Protein AF-A0A1A2ZD15-F1 (afdb_monomer_lite)

Structure (mmCIF, N/CA/C/O backbone):
data_AF-A0A1A2ZD15-F1
#
_entry.id   AF-A0A1A2ZD15-F1
#
loop_
_atom_site.group_PDB
_atom_site.id
_atom_site.type_symbol
_atom_site.label_atom_id
_atom_site.label_alt_id
_atom_site.label_comp_id
_atom_site.label_asym_id
_atom_site.label_entity_id
_atom_site.label_seq_id
_atom_site.pdbx_PDB_ins_code
_atom_site.Cartn_x
_atom_site.Cartn_y
_atom_site.Cartn_z
_atom_site.occupancy
_atom_site.B_iso_or_equiv
_atom_site.auth_seq_id
_atom_site.auth_comp_id
_atom_site.auth_asym_id
_atom_site.auth_atom_id
_atom_site.pdbx_PDB_model_num
ATOM 1 N N . MET A 1 1 ? 33.663 10.635 5.063 1.00 60.25 1 MET A N 1
ATOM 2 C CA . MET A 1 1 ? 32.300 10.863 4.527 1.00 60.25 1 MET A CA 1
ATOM 3 C C . MET A 1 1 ? 32.325 11.117 3.021 1.00 60.25 1 MET A C 1
ATOM 5 O O . MET A 1 1 ? 31.425 10.635 2.357 1.00 60.25 1 MET A O 1
ATOM 9 N N . ILE A 1 2 ? 33.358 11.784 2.486 1.00 63.31 2 ILE A N 1
ATOM 10 C CA . ILE A 1 2 ? 33.539 12.020 1.040 1.00 63.31 2 ILE A CA 1
ATOM 11 C C . ILE A 1 2 ? 33.901 10.720 0.285 1.00 63.31 2 ILE A C 1
ATOM 13 O O . ILE A 1 2 ? 33.241 10.390 -0.690 1.00 63.31 2 ILE A O 1
ATOM 17 N N . GLU A 1 3 ? 34.792 9.888 0.840 1.00 71.31 3 GLU A N 1
ATOM 18 C CA . GLU A 1 3 ? 35.228 8.608 0.233 1.00 71.31 3 GLU A CA 1
ATOM 19 C C . GLU A 1 3 ? 34.100 7.625 -0.135 1.00 71.31 3 GLU A C 1
ATOM 21 O O . GLU A 1 3 ? 34.210 6.860 -1.088 1.00 71.31 3 GLU A O 1
ATOM 26 N N . LEU A 1 4 ? 32.999 7.613 0.628 1.00 70.94 4 LEU A N 1
ATOM 27 C CA . LEU A 1 4 ? 31.886 6.693 0.368 1.00 70.94 4 LEU A CA 1
ATOM 28 C C . LEU A 1 4 ? 31.073 7.135 -0.857 1.00 70.94 4 LEU A C 1
ATOM 30 O O . LEU A 1 4 ? 30.517 6.306 -1.569 1.00 70.94 4 LEU A O 1
ATOM 34 N N . PHE A 1 5 ? 31.006 8.447 -1.089 1.00 74.69 5 PHE A N 1
ATOM 35 C CA . PHE A 1 5 ? 30.275 9.038 -2.201 1.00 74.69 5 PHE A CA 1
ATOM 36 C C . PHE A 1 5 ? 31.005 8.776 -3.522 1.00 74.69 5 PHE A C 1
ATOM 38 O O . PHE A 1 5 ? 30.372 8.403 -4.507 1.00 74.69 5 PHE A O 1
ATOM 45 N N . ASP A 1 6 ? 32.335 8.866 -3.519 1.00 78.69 6 ASP A N 1
ATOM 46 C CA . ASP A 1 6 ? 33.157 8.600 -4.703 1.00 78.69 6 ASP A CA 1
ATOM 47 C C . ASP A 1 6 ? 33.112 7.125 -5.115 1.00 78.69 6 ASP A C 1
ATOM 49 O O . ASP A 1 6 ? 32.942 6.820 -6.294 1.00 78.69 6 ASP A O 1
ATOM 53 N N . VAL A 1 7 ? 33.146 6.197 -4.150 1.00 74.12 7 VAL A N 1
ATOM 54 C CA . VAL A 1 7 ? 32.998 4.755 -4.418 1.00 74.12 7 VAL A CA 1
ATOM 55 C C . VAL A 1 7 ? 31.623 4.433 -5.010 1.00 74.12 7 VAL A C 1
ATOM 57 O O . VAL A 1 7 ? 31.536 3.694 -5.989 1.00 74.12 7 VAL A O 1
ATOM 60 N N . VAL A 1 8 ? 30.547 5.008 -4.462 1.00 75.56 8 VAL A N 1
ATOM 61 C CA . VAL A 1 8 ? 29.182 4.831 -4.992 1.00 75.56 8 VAL A CA 1
ATOM 62 C C . VAL A 1 8 ? 29.056 5.395 -6.408 1.00 75.56 8 VAL A C 1
ATOM 64 O O . VAL A 1 8 ? 28.426 4.771 -7.259 1.00 75.56 8 VAL A O 1
ATOM 67 N N . THR A 1 9 ? 29.676 6.543 -6.680 1.00 75.38 9 THR A N 1
ATOM 68 C CA . THR A 1 9 ? 29.624 7.186 -8.001 1.00 75.38 9 THR A CA 1
ATOM 69 C C . THR A 1 9 ? 30.440 6.407 -9.037 1.00 75.38 9 THR A C 1
ATOM 71 O O . THR A 1 9 ? 29.970 6.202 -10.151 1.00 75.38 9 THR A O 1
ATOM 74 N N . PHE A 1 10 ? 31.612 5.890 -8.658 1.00 76.06 10 PHE A N 1
ATOM 75 C CA . PHE A 1 10 ? 32.458 5.047 -9.508 1.00 76.06 10 PHE A CA 1
ATOM 76 C C . PHE A 1 10 ? 31.788 3.705 -9.856 1.00 76.06 10 PHE A C 1
ATOM 78 O O . PHE A 1 10 ? 31.764 3.306 -11.016 1.00 76.06 10 PHE A O 1
ATOM 85 N N . LEU A 1 11 ? 31.156 3.044 -8.877 1.00 69.38 11 LEU A N 1
ATOM 86 C CA . LEU A 1 11 ? 30.356 1.826 -9.095 1.00 69.38 11 LEU A CA 1
ATOM 87 C C . LEU A 1 11 ? 29.125 2.071 -9.984 1.00 69.38 11 LEU A C 1
ATOM 89 O O . LEU A 1 11 ? 28.674 1.161 -10.678 1.00 69.38 11 LEU A O 1
ATOM 93 N N . ALA A 1 12 ? 28.561 3.281 -9.949 1.00 64.12 12 ALA A N 1
ATOM 94 C CA . ALA A 1 12 ? 27.415 3.654 -10.771 1.00 64.12 12 ALA A CA 1
ATOM 95 C C . ALA A 1 12 ? 27.791 3.942 -12.234 1.00 64.12 12 ALA A C 1
ATOM 97 O O . ALA A 1 12 ? 26.942 3.788 -13.114 1.00 64.12 12 ALA A O 1
ATOM 98 N N . ASP A 1 13 ? 29.033 4.349 -12.505 1.00 65.56 13 ASP A N 1
ATOM 99 C CA . ASP A 1 13 ? 29.483 4.699 -13.856 1.00 65.56 13 ASP A CA 1
ATOM 100 C C . ASP A 1 13 ? 29.789 3.457 -14.716 1.00 65.56 13 ASP A C 1
ATOM 102 O O . ASP A 1 13 ? 29.538 3.466 -15.923 1.00 65.56 13 ASP A O 1
ATOM 106 N N . ASP A 1 14 ? 30.228 2.366 -14.072 1.00 59.12 14 ASP A N 1
ATOM 107 C CA . ASP A 1 14 ? 30.533 1.056 -14.680 1.00 59.12 14 ASP A CA 1
ATOM 108 C C . ASP A 1 14 ? 29.331 0.084 -14.678 1.00 59.12 14 ASP A C 1
ATOM 110 O O . ASP A 1 14 ? 29.419 -1.071 -15.102 1.00 59.12 14 ASP A O 1
ATOM 114 N N . ALA A 1 15 ? 28.166 0.531 -14.192 1.00 64.62 15 ALA A N 1
ATOM 115 C CA . ALA A 1 15 ? 26.947 -0.260 -14.277 1.00 64.62 15 ALA A CA 1
ATOM 116 C C . ALA A 1 15 ? 26.589 -0.448 -15.762 1.00 64.62 15 ALA A C 1
ATOM 118 O O . ALA A 1 15 ? 26.425 0.554 -16.469 1.00 64.62 15 ALA A O 1
ATOM 119 N N . PRO A 1 16 ? 26.422 -1.692 -16.261 1.00 62.09 16 PRO A N 1
ATOM 120 C CA . PRO A 1 16 ? 26.003 -1.924 -17.632 1.00 62.09 16 PRO A CA 1
ATOM 121 C C . PRO A 1 16 ? 24.702 -1.165 -17.861 1.00 62.09 16 PRO A C 1
ATOM 123 O O . PRO A 1 16 ? 23.651 -1.509 -17.311 1.00 62.09 16 PRO A O 1
ATOM 126 N N . ARG A 1 17 ? 24.775 -0.083 -18.640 1.00 65.81 17 ARG A N 1
ATOM 127 C CA . ARG A 1 17 ? 23.602 0.677 -19.057 1.00 65.81 17 ARG A CA 1
ATOM 128 C C . ARG A 1 17 ? 22.900 -0.202 -20.075 1.00 65.81 17 ARG A C 1
ATOM 130 O O . ARG A 1 17 ? 23.060 -0.029 -21.277 1.00 65.81 17 ARG A O 1
ATOM 137 N N . ASN A 1 18 ? 22.148 -1.184 -19.582 1.00 59.88 18 ASN A N 1
ATOM 138 C CA . ASN A 1 18 ? 21.388 -2.154 -20.368 1.00 59.88 18 ASN A CA 1
ATOM 139 C C . ASN A 1 18 ? 20.217 -1.489 -21.111 1.00 59.88 18 ASN A C 1
ATOM 141 O O . ASN A 1 18 ? 19.237 -2.149 -21.426 1.00 59.88 18 ASN A O 1
ATOM 145 N N . THR A 1 19 ? 20.304 -0.186 -21.383 1.00 63.94 19 THR A N 1
ATOM 146 C CA . THR A 1 19 ? 19.297 0.668 -21.992 1.00 63.94 19 THR A CA 1
ATOM 147 C C . THR A 1 19 ? 19.224 0.405 -23.493 1.00 63.94 19 THR A C 1
ATOM 149 O O . THR A 1 19 ? 19.605 1.238 -24.311 1.00 63.94 19 THR A O 1
ATOM 152 N N . GLY A 1 20 ? 18.779 -0.797 -23.862 1.00 68.12 20 GLY A N 1
ATOM 153 C CA . GLY A 1 20 ? 18.471 -1.150 -25.245 1.00 68.12 20 GLY A CA 1
ATOM 154 C C . GLY A 1 20 ? 17.253 -0.378 -25.780 1.00 68.12 20 GLY A C 1
ATOM 155 O O . GLY A 1 20 ? 16.571 0.302 -25.016 1.00 68.12 20 GLY A O 1
ATOM 156 N N . PRO A 1 21 ? 16.913 -0.507 -27.075 1.00 74.44 21 PRO A N 1
ATOM 157 C CA . PRO A 1 21 ? 15.795 0.206 -27.718 1.00 74.44 21 PRO A CA 1
ATOM 158 C C . PRO A 1 21 ? 14.412 0.025 -27.057 1.00 74.44 21 PRO A C 1
ATOM 160 O O . PRO A 1 21 ? 13.465 0.751 -27.371 1.00 74.44 21 PRO A O 1
ATOM 163 N N . ASP A 1 22 ? 14.275 -0.952 -26.160 1.00 71.62 22 ASP A N 1
ATOM 164 C CA . ASP A 1 22 ? 13.056 -1.263 -25.408 1.00 71.62 22 ASP A CA 1
ATOM 165 C C . ASP A 1 22 ? 13.036 -0.701 -23.982 1.00 71.62 22 ASP A C 1
ATOM 167 O O . ASP A 1 22 ? 12.022 -0.807 -23.282 1.00 71.62 22 ASP A O 1
ATOM 171 N N . PHE A 1 23 ? 14.107 -0.035 -23.550 1.00 64.00 23 PHE A N 1
ATOM 172 C CA . PHE A 1 23 ? 14.077 0.734 -22.315 1.00 64.00 23 PHE A CA 1
ATOM 173 C C . PHE A 1 23 ? 13.070 1.873 -22.436 1.00 64.00 23 PHE A C 1
ATOM 175 O O . PHE A 1 23 ? 13.056 2.637 -23.396 1.00 64.00 23 PHE A O 1
ATOM 182 N N . GLY A 1 24 ? 12.171 1.942 -21.463 1.00 67.81 24 GLY A N 1
ATOM 183 C CA . GLY A 1 24 ? 11.030 2.848 -21.489 1.00 67.81 24 GLY A CA 1
ATOM 184 C C . GLY A 1 24 ? 9.763 2.248 -22.099 1.00 67.81 24 GLY A C 1
ATOM 185 O O . GLY A 1 24 ? 8.695 2.735 -21.765 1.00 67.81 24 GLY A O 1
ATOM 186 N N . LYS A 1 25 ? 9.806 1.149 -22.872 1.00 70.25 25 LYS A N 1
ATOM 187 C CA . LYS A 1 25 ? 8.571 0.452 -23.305 1.00 70.25 25 LYS A CA 1
ATOM 188 C C . LYS A 1 25 ? 7.936 -0.385 -22.191 1.00 70.25 25 LYS A C 1
ATOM 190 O O . LYS A 1 25 ? 6.722 -0.552 -22.165 1.00 70.25 25 LYS A O 1
ATOM 195 N N . ALA A 1 26 ? 8.738 -0.849 -21.233 1.00 72.19 26 ALA A N 1
ATOM 196 C CA . ALA A 1 26 ? 8.244 -1.513 -20.023 1.00 72.19 26 ALA A CA 1
ATOM 197 C C . ALA A 1 26 ? 7.675 -0.527 -18.974 1.00 72.19 26 ALA A C 1
ATOM 199 O O . ALA A 1 26 ? 6.894 -0.916 -18.106 1.00 72.19 26 ALA A O 1
ATOM 200 N N . SER A 1 27 ? 8.034 0.761 -19.058 1.00 73.81 27 SER A N 1
ATOM 201 C CA . SER A 1 27 ? 7.654 1.789 -18.075 1.00 73.81 27 SER A CA 1
ATOM 202 C C . SER A 1 27 ? 6.152 2.149 -18.070 1.00 73.81 27 SER A C 1
ATOM 204 O O . SER A 1 27 ? 5.594 2.244 -16.974 1.00 73.81 27 SER A O 1
ATOM 206 N N . PRO A 1 28 ? 5.451 2.273 -19.220 1.00 82.94 28 PRO A N 1
ATOM 207 C CA . PRO A 1 28 ? 4.020 2.578 -19.253 1.00 82.94 28 PRO A CA 1
ATOM 208 C C . PRO A 1 28 ? 3.161 1.571 -18.488 1.00 82.94 28 PRO A C 1
ATOM 210 O O . PRO A 1 28 ? 2.233 1.958 -17.780 1.00 82.94 28 PRO A O 1
ATOM 213 N N . PHE A 1 29 ? 3.489 0.280 -18.585 1.00 88.00 29 PHE A N 1
ATOM 214 C CA . PHE A 1 29 ? 2.754 -0.759 -17.870 1.00 88.00 29 PHE A CA 1
ATOM 215 C C . PHE A 1 29 ? 3.044 -0.724 -16.366 1.00 88.00 29 PHE A C 1
ATOM 217 O O . PHE A 1 29 ? 2.122 -0.832 -15.562 1.00 88.00 29 PHE A O 1
ATOM 224 N N . GLY A 1 30 ? 4.302 -0.491 -15.976 1.00 89.31 30 GLY A N 1
ATOM 225 C CA . GLY A 1 30 ? 4.666 -0.300 -14.570 1.00 89.31 30 GLY A CA 1
ATOM 226 C C . GLY A 1 30 ? 3.897 0.855 -13.922 1.00 89.31 30 GLY A C 1
ATOM 227 O O . GLY A 1 30 ? 3.366 0.697 -12.825 1.00 89.31 30 GLY A O 1
ATOM 228 N N . LEU A 1 31 ? 3.754 1.983 -14.626 1.00 91.12 31 LEU A N 1
ATOM 229 C CA . LEU A 1 31 ? 2.972 3.122 -14.141 1.00 91.12 31 LEU A CA 1
ATOM 230 C C . LEU A 1 31 ? 1.483 2.777 -13.992 1.00 91.12 31 LEU A C 1
ATOM 232 O O . LEU A 1 31 ? 0.880 3.125 -12.980 1.00 91.12 31 LEU A O 1
ATOM 236 N N . LEU A 1 32 ? 0.901 2.043 -14.945 1.00 92.69 32 LEU A N 1
ATOM 237 C CA . LEU A 1 32 ? -0.485 1.575 -14.849 1.00 92.69 32 LEU A CA 1
ATOM 238 C C . LEU A 1 32 ? -0.703 0.676 -13.621 1.00 92.69 32 LEU A C 1
ATOM 240 O O . LEU A 1 32 ? -1.657 0.880 -12.870 1.00 92.69 32 LEU A O 1
ATOM 244 N N . VAL A 1 33 ? 0.197 -0.288 -13.395 1.00 94.06 33 VAL A N 1
ATOM 245 C CA . VAL A 1 33 ? 0.142 -1.194 -12.237 1.00 94.06 33 VAL A CA 1
ATOM 246 C C . VAL A 1 33 ? 0.279 -0.418 -10.931 1.00 94.06 33 VAL A C 1
ATOM 248 O O . VAL A 1 33 ? -0.474 -0.683 -10.001 1.00 94.06 33 VAL A O 1
ATOM 251 N N . ILE A 1 34 ? 1.178 0.569 -10.858 1.00 94.81 34 ILE A N 1
ATOM 252 C CA . ILE A 1 34 ? 1.327 1.427 -9.675 1.00 94.81 34 ILE A CA 1
ATOM 253 C C . ILE A 1 34 ? 0.034 2.195 -9.394 1.00 94.81 34 ILE A C 1
ATOM 255 O O . ILE A 1 34 ? -0.413 2.224 -8.252 1.00 94.81 34 ILE A O 1
ATOM 259 N N . VAL A 1 35 ? -0.605 2.782 -10.409 1.00 96.25 35 VAL A N 1
ATOM 260 C CA . VAL A 1 35 ? -1.881 3.494 -10.228 1.00 96.25 35 VAL A CA 1
ATOM 261 C C . VAL A 1 35 ? -2.975 2.547 -9.727 1.00 96.25 35 VAL A C 1
ATOM 263 O O . VAL A 1 35 ? -3.689 2.883 -8.780 1.00 96.25 35 VAL A O 1
ATOM 266 N N . LEU A 1 36 ? -3.078 1.344 -10.301 1.00 96.62 36 LEU A N 1
ATOM 267 C CA . LEU A 1 36 ? -4.006 0.314 -9.825 1.00 96.62 36 LEU A CA 1
ATOM 268 C C . LEU A 1 36 ? -3.707 -0.107 -8.384 1.00 96.62 36 LEU A C 1
ATOM 270 O O . LEU A 1 36 ? -4.629 -0.254 -7.585 1.00 96.62 36 LEU A O 1
ATOM 274 N N . LEU A 1 37 ? -2.430 -0.275 -8.042 1.00 96.44 37 LEU A N 1
ATOM 275 C CA . LEU A 1 37 ? -1.991 -0.657 -6.707 1.00 96.44 37 LEU A CA 1
ATOM 276 C C . LEU A 1 37 ? -2.303 0.442 -5.690 1.00 96.44 37 LEU A C 1
ATOM 278 O O . LEU A 1 37 ? -2.776 0.140 -4.598 1.00 96.44 37 LEU A O 1
ATOM 282 N N . LEU A 1 38 ? -2.097 1.712 -6.044 1.00 97.38 38 LEU A N 1
ATOM 283 C CA . LEU A 1 38 ? -2.460 2.855 -5.207 1.00 97.38 38 LEU A CA 1
ATOM 284 C C . LEU A 1 38 ? -3.969 2.911 -4.976 1.00 97.38 38 LEU A C 1
ATOM 286 O O . LEU A 1 38 ? -4.402 3.096 -3.839 1.00 97.38 38 LEU A O 1
ATOM 290 N N . LEU A 1 39 ? -4.773 2.685 -6.018 1.00 97.44 39 LEU A N 1
ATOM 291 C CA . LEU A 1 39 ? -6.225 2.630 -5.883 1.00 97.44 39 LEU A CA 1
ATOM 292 C C . LEU A 1 39 ? -6.659 1.446 -5.007 1.00 97.44 39 LEU A C 1
ATOM 294 O O . LEU A 1 39 ? -7.472 1.622 -4.103 1.00 97.44 39 LEU A O 1
ATOM 298 N N . GLY A 1 40 ? -6.075 0.264 -5.214 1.00 97.19 40 GLY A N 1
ATOM 299 C CA . GLY A 1 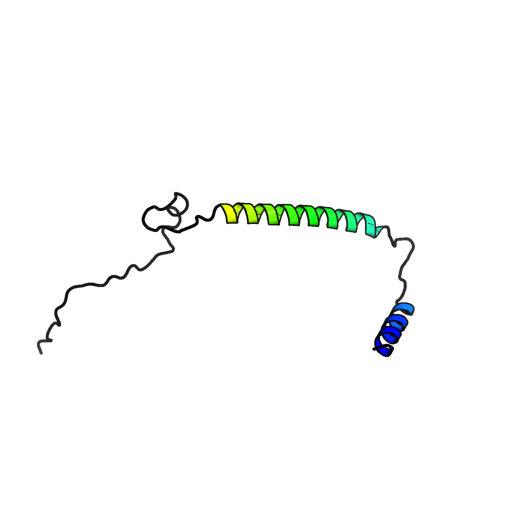40 ? -6.321 -0.927 -4.399 1.00 97.19 40 GLY A CA 1
ATOM 300 C C . GLY A 1 40 ? -5.945 -0.718 -2.933 1.00 97.19 40 GLY A C 1
ATOM 301 O O . GLY A 1 40 ? -6.736 -1.013 -2.041 1.00 97.19 40 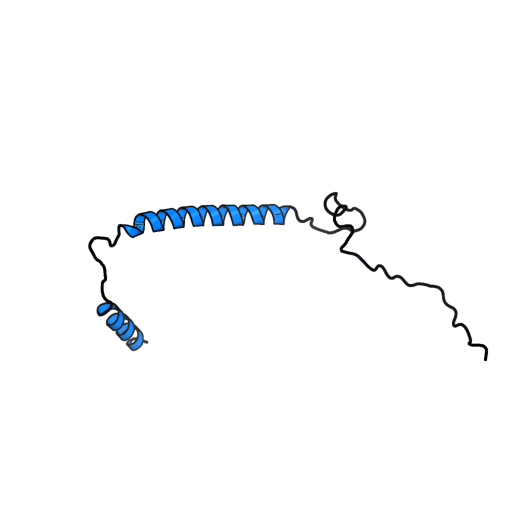GLY A O 1
ATOM 302 N N . THR A 1 41 ? -4.782 -0.122 -2.680 1.00 97.00 41 THR A N 1
ATOM 303 C CA . THR A 1 41 ? -4.300 0.212 -1.333 1.00 97.00 41 THR A CA 1
ATOM 304 C C . THR A 1 41 ? -5.223 1.230 -0.669 1.00 97.00 41 THR A C 1
ATOM 306 O O . THR A 1 41 ? -5.619 1.044 0.478 1.00 97.00 41 THR A O 1
ATOM 309 N N . PHE A 1 42 ? -5.639 2.273 -1.392 1.00 97.06 42 PHE A N 1
ATOM 310 C CA . PHE A 1 42 ? -6.565 3.280 -0.878 1.00 97.06 42 PHE A CA 1
ATOM 311 C C . PHE A 1 42 ? -7.934 2.682 -0.533 1.00 97.06 42 PHE A C 1
ATOM 313 O O . PHE A 1 42 ? -8.479 2.940 0.543 1.00 97.06 42 PHE A O 1
ATOM 320 N N . LEU A 1 43 ? -8.483 1.846 -1.418 1.00 96.00 43 LEU A N 1
ATOM 321 C CA . LEU A 1 43 ? -9.737 1.136 -1.175 1.00 96.00 43 LEU A CA 1
ATOM 322 C C . LEU A 1 43 ? -9.623 0.181 0.013 1.00 96.00 43 LEU A C 1
ATOM 324 O O . LEU A 1 43 ? -10.557 0.104 0.810 1.00 96.00 43 LEU A O 1
ATOM 328 N N . LEU A 1 44 ? -8.486 -0.497 0.168 1.00 95.25 44 LEU A N 1
ATOM 329 C CA . LEU A 1 44 ? -8.235 -1.400 1.284 1.00 95.25 44 LEU A CA 1
ATOM 330 C C . LEU A 1 44 ? -8.166 -0.642 2.610 1.00 95.25 44 LEU A C 1
ATOM 332 O O . LEU A 1 44 ? -8.890 -0.986 3.543 1.00 95.25 44 LEU A O 1
ATOM 336 N N . VAL A 1 45 ? -7.386 0.440 2.670 1.00 95.19 45 VAL A N 1
ATOM 337 C CA . VAL A 1 45 ? -7.304 1.312 3.850 1.00 95.19 45 VAL A CA 1
ATOM 338 C C . VAL A 1 45 ? -8.688 1.851 4.204 1.00 95.19 45 VAL A C 1
ATOM 340 O O . VAL A 1 45 ? -9.104 1.761 5.355 1.00 95.19 45 VAL A O 1
ATOM 343 N N . ARG A 1 46 ? -9.459 2.346 3.226 1.00 95.19 46 ARG A N 1
ATOM 344 C CA . ARG A 1 46 ? -10.843 2.796 3.449 1.00 95.19 46 ARG A CA 1
ATOM 345 C C . ARG A 1 46 ? -11.739 1.667 3.965 1.00 95.19 46 ARG A C 1
ATOM 347 O O . ARG A 1 46 ? -12.561 1.910 4.847 1.00 95.19 46 ARG A O 1
ATOM 354 N N . SER A 1 47 ? -11.620 0.468 3.397 1.00 93.56 47 SER A N 1
ATOM 355 C CA . SER A 1 47 ? -12.423 -0.704 3.757 1.00 93.56 47 SER A CA 1
ATOM 356 C C . SER A 1 47 ? -12.176 -1.118 5.204 1.00 93.56 47 SER A C 1
ATOM 358 O O . SER A 1 47 ? -13.119 -1.200 5.991 1.00 93.56 47 SER A O 1
ATOM 360 N N . MET A 1 48 ? -10.905 -1.277 5.580 1.00 94.00 48 MET A N 1
ATOM 361 C CA . MET A 1 48 ? -10.509 -1.613 6.947 1.00 94.00 48 MET A CA 1
ATOM 362 C C . MET A 1 48 ? -10.922 -0.512 7.924 1.00 94.00 48 MET A C 1
ATOM 364 O O . MET A 1 48 ? -11.540 -0.789 8.949 1.00 94.00 48 MET A O 1
ATOM 368 N N . ASN A 1 49 ? -10.689 0.754 7.568 1.00 90.94 49 ASN A N 1
ATOM 369 C CA . ASN A 1 49 ? -11.055 1.889 8.412 1.00 90.94 49 ASN A CA 1
ATOM 370 C C . ASN A 1 49 ? -12.582 1.997 8.618 1.00 90.94 49 ASN A C 1
ATOM 372 O O . ASN A 1 49 ? -13.050 2.477 9.645 1.00 90.94 49 ASN A O 1
ATOM 376 N N . ARG A 1 50 ? -13.396 1.505 7.675 1.00 86.88 50 ARG A N 1
ATOM 377 C CA . ARG A 1 50 ? -14.854 1.421 7.849 1.00 86.88 50 ARG A CA 1
ATOM 378 C C . ARG A 1 50 ? -15.267 0.335 8.845 1.00 86.88 50 ARG A C 1
ATOM 380 O O . ARG A 1 50 ? -16.297 0.509 9.486 1.00 86.88 50 ARG A O 1
ATOM 387 N N . GLN A 1 51 ? -14.513 -0.757 8.966 1.00 84.25 51 GLN A N 1
ATOM 388 C CA . GLN A 1 51 ? -14.802 -1.817 9.938 1.00 84.25 51 GLN A CA 1
ATOM 389 C C . GLN A 1 51 ? -14.392 -1.414 11.354 1.00 84.25 51 GLN A C 1
ATOM 391 O O . GLN A 1 51 ? -15.160 -1.640 12.278 1.00 84.25 51 GLN A O 1
ATOM 396 N N . LEU A 1 52 ? -13.261 -0.716 11.514 1.00 81.56 52 LEU A N 1
ATOM 397 C CA . LEU A 1 52 ? -12.850 -0.181 12.819 1.00 81.56 52 LEU A CA 1
ATOM 398 C C . LEU A 1 52 ? -13.896 0.772 13.412 1.00 81.56 52 LEU A C 1
ATOM 400 O O . LEU A 1 52 ? -14.131 0.763 14.611 1.00 81.56 52 LEU A O 1
ATOM 404 N N . LYS A 1 53 ? -14.595 1.539 12.567 1.00 77.81 53 LYS A N 1
ATOM 405 C CA . LYS A 1 53 ? -15.703 2.410 12.997 1.00 77.81 53 LYS A CA 1
ATOM 406 C C . LYS A 1 53 ? -16.950 1.672 13.481 1.00 77.81 53 LYS A C 1
ATOM 408 O O . LYS A 1 53 ? -17.846 2.317 14.009 1.00 77.81 53 LYS A O 1
ATOM 413 N N . LYS A 1 54 ? -17.056 0.368 13.229 1.00 77.62 54 LYS A N 1
ATOM 414 C CA . LYS A 1 54 ? -18.169 -0.455 13.713 1.00 77.62 54 LYS A CA 1
ATOM 415 C C . LYS A 1 54 ? -17.877 -1.084 15.070 1.00 77.62 54 LYS A C 1
ATOM 417 O O . LYS A 1 54 ? -18.763 -1.725 15.618 1.00 77.62 54 LYS A O 1
ATOM 422 N N . VAL A 1 55 ? -16.655 -0.938 15.581 1.00 80.25 55 VAL A N 1
ATOM 423 C CA . VAL A 1 55 ? -16.306 -1.455 16.899 1.00 80.25 55 VAL A CA 1
ATOM 424 C C . VAL A 1 55 ? -16.933 -0.527 17.946 1.00 80.25 55 VAL A C 1
ATOM 426 O O . VAL A 1 55 ? -16.635 0.670 17.924 1.00 80.25 55 VAL A O 1
ATOM 429 N N . PRO A 1 56 ? -17.827 -1.040 18.809 1.00 77.81 56 PRO A N 1
ATOM 430 C CA . PRO A 1 56 ? -18.454 -0.246 19.859 1.00 77.81 56 PRO A CA 1
ATOM 431 C C . PRO A 1 56 ? -17.418 0.215 20.896 1.00 77.81 56 PRO A C 1
ATOM 433 O O . PRO A 1 56 ? -16.369 -0.404 21.064 1.00 77.81 56 PRO A O 1
ATOM 436 N N . GLU A 1 57 ? -17.709 1.314 21.597 1.00 74.31 57 GLU A N 1
ATOM 437 C CA . GLU A 1 57 ? -16.798 1.896 22.598 1.00 74.31 57 GLU A CA 1
ATOM 438 C C . GLU A 1 57 ? -16.624 1.005 23.841 1.00 74.31 57 GLU A C 1
ATOM 440 O O . GLU A 1 57 ? -15.574 1.040 24.483 1.00 74.31 57 GLU A O 1
ATOM 445 N N . SER A 1 58 ? -17.619 0.169 24.152 1.00 73.81 58 SER A N 1
ATOM 446 C CA . SER A 1 58 ? -17.537 -0.876 25.169 1.00 73.81 58 SER A CA 1
ATOM 447 C C . SER A 1 58 ? -18.185 -2.166 24.675 1.00 73.81 58 SER A C 1
ATOM 449 O O . SER A 1 58 ? -19.198 -2.157 23.977 1.00 73.81 58 SER A O 1
ATOM 451 N N . PHE A 1 59 ? -17.597 -3.292 25.060 1.00 69.81 59 PHE A N 1
ATOM 452 C CA . PHE A 1 59 ? -18.207 -4.604 24.899 1.00 69.81 59 PHE A CA 1
ATOM 453 C C . PHE A 1 59 ? -18.964 -4.904 26.197 1.00 69.81 59 PHE A C 1
ATOM 455 O O . PHE A 1 59 ? -18.349 -5.335 27.169 1.00 69.81 59 PHE A O 1
ATOM 462 N N . ASP A 1 60 ? -2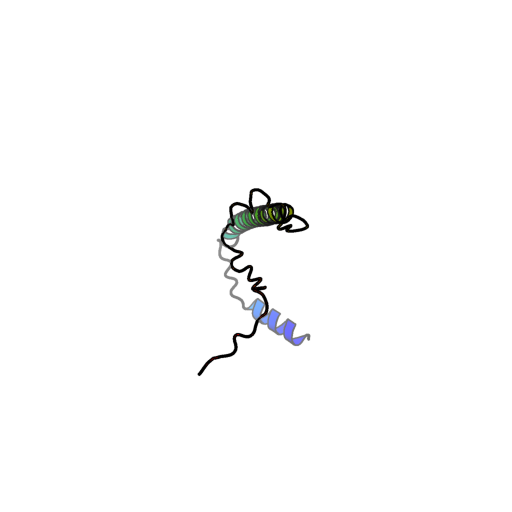0.257 -4.565 26.253 1.00 66.25 60 ASP A N 1
ATOM 463 C CA . ASP A 1 60 ? -21.111 -4.839 27.417 1.00 66.25 60 ASP A CA 1
ATOM 464 C C . ASP A 1 60 ? -21.672 -6.275 27.345 1.00 66.25 60 ASP A C 1
ATOM 466 O O . ASP A 1 60 ? -22.445 -6.570 26.432 1.00 66.25 60 ASP A O 1
ATOM 470 N N . PRO A 1 61 ? -21.329 -7.170 28.293 1.00 64.81 61 PRO A N 1
ATOM 471 C CA . PRO A 1 61 ? -21.854 -8.536 28.330 1.00 64.81 61 PRO A CA 1
ATOM 472 C C . PRO A 1 61 ? -23.363 -8.623 28.607 1.00 64.81 61 PRO A C 1
ATOM 474 O O . PRO A 1 61 ? -23.961 -9.671 28.378 1.00 64.81 61 PRO A O 1
ATOM 477 N N . GLN A 1 62 ? -23.986 -7.565 29.143 1.00 60.75 62 GLN A N 1
ATOM 478 C CA . GLN A 1 62 ? -25.386 -7.592 29.586 1.00 60.75 62 GLN A CA 1
ATOM 479 C C . GLN A 1 62 ? -26.387 -7.248 28.471 1.00 60.75 62 GLN A C 1
ATOM 481 O O . GLN A 1 62 ? -27.577 -7.525 28.617 1.00 60.75 62 GLN A O 1
ATOM 486 N N . HIS A 1 63 ? -25.920 -6.694 27.348 1.00 59.72 63 HIS A N 1
ATOM 487 C CA . HIS A 1 63 ? -26.736 -6.415 26.164 1.00 59.72 63 HIS A CA 1
ATOM 488 C C . HIS A 1 63 ? -25.976 -6.811 24.889 1.00 59.72 63 HIS A C 1
ATOM 490 O O . HIS A 1 63 ? -25.369 -5.958 24.238 1.00 59.72 63 HIS A O 1
ATOM 496 N N . PRO A 1 64 ? -25.996 -8.104 24.516 1.00 58.75 64 PRO A N 1
ATOM 497 C CA . PRO A 1 64 ? -25.316 -8.556 23.316 1.00 58.75 64 PRO A CA 1
ATOM 498 C C . PRO A 1 64 ? -25.987 -7.964 22.072 1.00 58.75 64 PRO A C 1
ATOM 500 O O . PRO A 1 64 ? -27.179 -8.155 21.825 1.00 58.75 64 PRO A O 1
ATOM 503 N N . GLU A 1 65 ? -25.202 -7.241 21.276 1.00 63.81 65 GLU A N 1
ATOM 504 C CA . GLU A 1 65 ? -25.574 -6.865 19.912 1.00 63.81 65 GLU A CA 1
ATOM 505 C C . GLU A 1 65 ? -25.829 -8.135 19.068 1.00 63.81 65 GLU A C 1
ATOM 507 O O . GLU A 1 65 ? -25.263 -9.192 19.362 1.00 63.81 65 GLU A O 1
ATOM 512 N N . PRO A 1 66 ? -26.631 -8.074 17.988 1.00 63.31 66 PRO A N 1
ATOM 513 C CA . PRO A 1 66 ? -26.965 -9.244 17.165 1.00 63.31 66 PRO A CA 1
ATOM 514 C C . PRO A 1 66 ? -25.747 -10.022 16.638 1.00 63.31 66 PRO A C 1
ATOM 516 O O . PRO A 1 66 ? -25.819 -11.239 16.484 1.00 63.31 66 PRO A O 1
ATOM 519 N N . ASP A 1 67 ? -24.624 -9.332 16.406 1.00 60.97 67 ASP A N 1
ATOM 520 C CA . ASP A 1 67 ? -23.357 -9.934 15.971 1.00 60.97 67 ASP A CA 1
ATOM 521 C C . ASP A 1 67 ? -22.648 -10.719 17.101 1.00 60.97 67 ASP A C 1
ATOM 523 O O . ASP A 1 67 ? -21.874 -11.628 16.815 1.00 60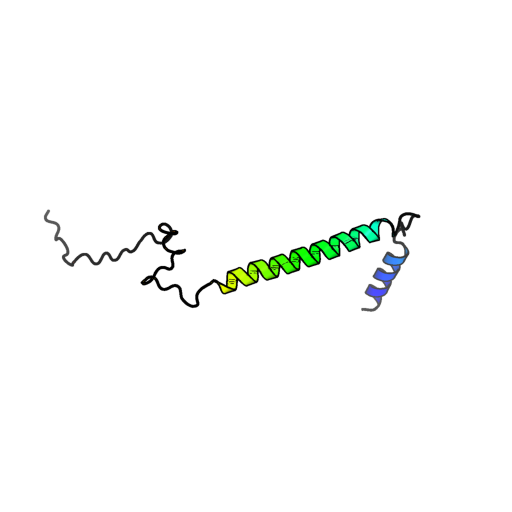.97 67 ASP A O 1
ATOM 527 N N . GLN A 1 68 ? -22.930 -10.412 18.377 1.00 61.97 68 GLN A N 1
ATOM 528 C CA . GLN A 1 68 ? -22.404 -11.125 19.555 1.00 61.97 68 GLN A CA 1
ATOM 529 C C . GLN A 1 68 ? -23.222 -12.383 19.881 1.00 61.97 68 GLN A C 1
ATOM 531 O O . GLN A 1 68 ? -22.666 -13.375 20.338 1.00 61.97 68 GLN A O 1
ATOM 536 N N . ALA A 1 69 ? -24.527 -12.383 19.588 1.00 57.75 69 ALA A N 1
ATOM 537 C CA . ALA A 1 69 ? -25.392 -13.553 19.777 1.00 57.75 69 ALA A CA 1
ATOM 538 C C . ALA A 1 69 ? -25.043 -14.731 18.841 1.00 57.75 69 ALA A C 1
ATOM 540 O O . ALA A 1 69 ? -25.470 -15.856 19.080 1.00 57.75 69 ALA A O 1
ATOM 541 N N . ALA A 1 70 ? -24.277 -14.481 17.772 1.00 60.38 70 ALA A N 1
ATOM 542 C CA . ALA A 1 70 ? -23.774 -15.513 16.866 1.00 60.38 70 ALA A CA 1
ATOM 543 C C . ALA A 1 70 ? -22.411 -16.105 17.295 1.00 60.38 70 ALA A C 1
ATOM 545 O O . ALA A 1 70 ? -22.004 -17.127 16.742 1.00 60.38 70 ALA A O 1
ATOM 546 N N . ASP A 1 71 ? -21.721 -15.496 18.270 1.00 57.88 71 ASP A N 1
ATOM 547 C CA . ASP A 1 71 ? -20.476 -15.987 18.886 1.00 57.88 71 ASP A CA 1
ATOM 548 C C . ASP A 1 71 ? -20.773 -16.626 20.258 1.00 57.88 71 ASP A C 1
ATOM 550 O O . ASP A 1 71 ? -20.221 -16.254 21.289 1.00 57.88 71 ASP A O 1
ATOM 554 N N . GLU A 1 72 ? -21.659 -17.630 20.280 1.00 61.50 72 GLU A N 1
ATOM 555 C CA . GLU A 1 72 ? -21.965 -18.472 21.458 1.00 61.50 72 GLU A CA 1
ATOM 556 C C . GLU A 1 72 ? -20.781 -19.379 21.898 1.00 61.50 72 GLU A C 1
ATOM 558 O O . GLU A 1 72 ? -20.970 -20.348 22.634 1.00 61.50 72 GLU A O 1
ATOM 563 N N . GLY A 1 73 ? -19.547 -19.123 21.437 1.00 63.00 73 GLY A N 1
ATOM 564 C CA . GLY A 1 73 ? -18.438 -20.084 21.513 1.00 63.00 73 GLY A CA 1
ATOM 565 C C . GLY A 1 73 ? -17.156 -19.639 22.223 1.00 63.00 73 GLY A C 1
ATOM 566 O O . GLY A 1 73 ? -16.335 -20.505 22.525 1.00 63.00 73 GLY A O 1
ATOM 567 N N . THR A 1 74 ? -16.949 -18.346 22.507 1.00 61.88 74 THR A N 1
ATOM 568 C CA . THR A 1 74 ? -15.634 -17.850 22.990 1.00 61.88 74 THR A CA 1
ATOM 569 C C . THR A 1 74 ? -15.573 -17.515 24.492 1.00 61.88 74 THR A C 1
ATOM 571 O O . THR A 1 74 ? -14.501 -17.237 25.024 1.00 61.88 74 THR A O 1
ATOM 574 N N . VAL A 1 75 ? -16.672 -17.648 25.237 1.00 57.53 75 VAL A N 1
ATOM 575 C CA . VAL A 1 75 ? -16.675 -17.579 26.714 1.00 57.53 75 VAL A CA 1
ATOM 576 C C . VAL A 1 75 ? -17.169 -18.895 27.303 1.00 57.53 75 VAL A C 1
ATOM 578 O O . VAL A 1 75 ? -18.296 -19.042 27.759 1.00 57.53 75 VAL A O 1
ATOM 581 N N . GLY A 1 76 ? -16.284 -19.889 27.275 1.00 58.34 76 GLY A N 1
ATOM 582 C CA . GLY A 1 76 ? -16.356 -21.021 28.185 1.00 58.34 76 GLY A CA 1
ATOM 583 C C . GLY A 1 76 ? -15.630 -20.678 29.485 1.00 58.34 76 GLY A C 1
ATOM 584 O O . GLY A 1 76 ? -14.458 -20.314 29.453 1.00 58.34 76 GLY A O 1
ATOM 585 N N . VAL A 1 77 ? -16.315 -20.910 30.607 1.00 50.47 77 VAL A N 1
ATOM 586 C CA . VAL A 1 77 ? -15.842 -20.863 32.004 1.00 50.47 77 VAL A CA 1
ATOM 587 C C . VAL A 1 77 ? -16.047 -19.523 32.725 1.00 50.47 77 VAL A C 1
ATOM 589 O O . VAL A 1 77 ? -15.123 -18.912 33.254 1.00 50.47 77 VAL A O 1
ATOM 592 N N . ASP A 1 78 ? -17.319 -19.170 32.908 1.00 50.34 78 ASP A N 1
ATOM 593 C CA . ASP A 1 78 ? -17.774 -18.835 34.256 1.00 50.34 78 ASP A CA 1
ATOM 594 C C . ASP A 1 78 ? -17.511 -20.047 35.165 1.00 50.34 78 ASP A C 1
ATOM 596 O O . ASP A 1 78 ? -18.180 -21.078 35.072 1.00 50.34 78 ASP A O 1
ATOM 600 N N . ALA A 1 79 ? -16.527 -19.941 36.053 1.00 55.78 79 ALA A N 1
ATOM 601 C CA . ALA A 1 79 ? -16.460 -20.784 37.239 1.00 55.78 79 ALA A CA 1
ATOM 602 C C . ALA A 1 79 ? -16.551 -19.912 38.496 1.00 55.78 79 ALA A C 1
ATOM 604 O O . ALA A 1 79 ? -15.534 -19.675 39.147 1.00 55.78 79 ALA A O 1
ATOM 605 N N . PRO A 1 80 ? -17.753 -19.475 38.911 1.00 47.56 80 PRO A N 1
ATOM 606 C CA . PRO A 1 80 ? -17.999 -19.187 40.305 1.00 47.56 80 PRO A CA 1
ATOM 607 C C . PRO A 1 80 ? -18.332 -20.524 40.971 1.00 47.56 80 PRO A C 1
ATOM 609 O O . PRO A 1 80 ? -19.488 -20.928 41.083 1.00 47.56 80 PRO A O 1
ATOM 612 N N . ALA A 1 81 ? -17.306 -21.252 41.406 1.00 55.00 81 ALA A N 1
ATOM 613 C CA . ALA A 1 81 ? -17.494 -22.318 42.383 1.00 55.00 81 ALA A CA 1
ATOM 614 C C . ALA A 1 81 ? -17.582 -21.708 43.792 1.00 55.00 81 ALA A C 1
ATOM 616 O 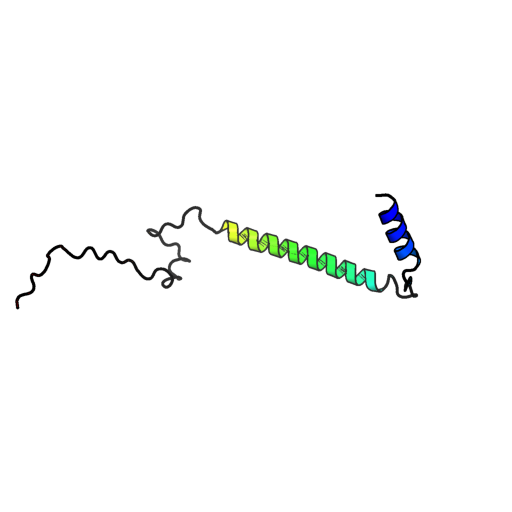O . ALA A 1 81 ? -16.851 -22.113 44.689 1.00 55.00 81 ALA A O 1
ATOM 617 N N . ASP A 1 82 ? -18.507 -20.766 43.993 1.00 51.72 82 ASP A N 1
ATOM 618 C CA . ASP A 1 82 ? -19.081 -20.521 45.317 1.00 51.72 82 ASP A CA 1
ATOM 619 C C . ASP A 1 82 ? -20.057 -21.671 45.589 1.00 51.72 82 ASP A C 1
ATOM 621 O O . ASP A 1 82 ? -21.276 -21.575 45.446 1.00 51.72 82 ASP A O 1
ATOM 625 N N . ARG A 1 83 ? -19.486 -22.834 45.911 1.00 57.84 83 ARG A N 1
ATOM 626 C CA . ARG A 1 83 ? -20.196 -23.908 46.595 1.00 57.84 83 ARG A CA 1
ATOM 627 C C . ARG A 1 83 ? -19.729 -23.895 48.035 1.00 57.84 83 ARG A C 1
ATOM 629 O O . ARG A 1 83 ? -18.702 -24.474 48.360 1.00 57.84 83 ARG A O 1
ATOM 636 N N . ASP A 1 84 ? -20.496 -23.148 48.817 1.00 49.91 84 ASP A N 1
ATOM 637 C CA . ASP A 1 84 ? -20.995 -23.520 50.137 1.00 49.91 84 ASP A CA 1
ATOM 638 C C . ASP A 1 84 ? -20.005 -24.246 51.062 1.00 49.91 8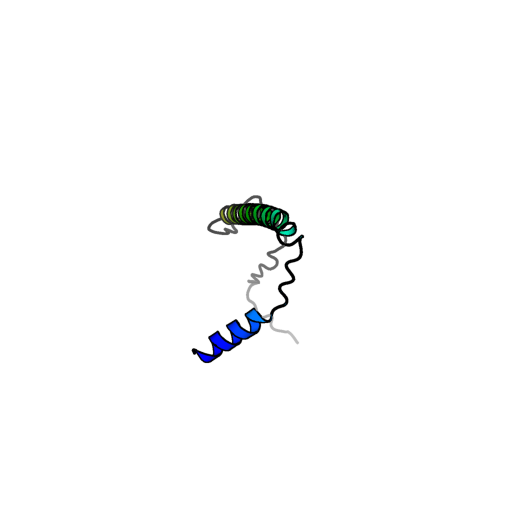4 ASP A C 1
ATOM 640 O O . ASP A 1 84 ? -19.621 -25.401 50.860 1.00 49.91 84 ASP A O 1
ATOM 644 N N . GLY A 1 85 ? -19.610 -23.538 52.117 1.00 55.56 85 GLY A N 1
ATOM 645 C CA . GLY A 1 85 ? -18.700 -24.033 53.129 1.00 55.56 85 GLY A CA 1
ATOM 646 C C . GLY A 1 85 ? -19.272 -25.215 53.907 1.00 55.56 85 GLY A C 1
ATOM 647 O O . GLY A 1 85 ? -20.249 -25.084 54.632 1.00 55.56 85 GLY A O 1
ATOM 648 N N . SER A 1 86 ? -18.562 -26.339 53.867 1.00 56.78 86 SER A N 1
ATOM 649 C CA . SER A 1 86 ? -18.320 -27.169 55.048 1.00 56.78 86 SER A CA 1
ATOM 650 C C . SER A 1 86 ? -17.175 -28.141 54.744 1.00 56.78 86 SER A C 1
ATOM 652 O O . SER A 1 86 ? -17.291 -28.926 53.795 1.00 56.78 86 SER A O 1
ATOM 654 N N . PRO A 1 87 ? -16.051 -28.112 55.485 1.00 63.53 87 PRO A N 1
ATOM 655 C CA . PRO A 1 87 ? -15.097 -29.210 55.461 1.00 63.53 87 PRO A CA 1
ATOM 656 C C . PRO A 1 87 ? -15.828 -30.491 55.876 1.00 63.53 87 PRO A C 1
ATOM 658 O O . PRO A 1 87 ? -16.291 -30.600 57.008 1.00 63.53 87 PRO A O 1
ATOM 661 N N . ARG A 1 88 ? -15.969 -31.455 54.960 1.00 63.53 88 ARG A N 1
ATOM 662 C CA . ARG A 1 88 ? -16.346 -32.815 55.356 1.00 63.53 88 ARG A CA 1
ATOM 663 C C . ARG A 1 88 ? -15.172 -33.380 56.143 1.00 63.53 88 ARG A C 1
ATOM 665 O O . ARG A 1 88 ? -14.107 -33.599 55.566 1.00 63.53 88 ARG A O 1
ATOM 672 N N . GLU A 1 89 ? -15.366 -33.549 57.446 1.00 63.41 89 GLU A N 1
ATOM 673 C CA . GLU A 1 89 ? -14.523 -34.417 58.261 1.00 63.41 89 GLU A CA 1
ATOM 674 C C . GLU A 1 89 ? -14.527 -35.813 57.614 1.00 63.41 89 GLU A C 1
ATOM 676 O O . GLU A 1 89 ? -15.603 -36.318 57.278 1.00 63.41 89 GLU A O 1
ATOM 681 N N . PRO A 1 90 ? -13.357 -36.411 57.337 1.00 70.75 90 PRO A N 1
ATOM 682 C CA . PRO A 1 90 ? -13.295 -37.804 56.938 1.00 70.75 90 PRO A CA 1
ATOM 683 C C . PRO A 1 90 ? -13.501 -38.661 58.187 1.00 70.75 90 PRO A C 1
ATOM 685 O O . PRO A 1 90 ? -12.669 -38.648 59.095 1.00 70.75 90 PRO A O 1
ATOM 688 N N . ASP A 1 91 ? -14.609 -39.390 58.218 1.00 64.56 91 ASP A N 1
ATOM 689 C CA . ASP A 1 91 ? -14.737 -40.577 59.052 1.00 64.56 91 ASP A CA 1
ATOM 690 C C . ASP A 1 91 ? -13.836 -41.690 58.466 1.00 64.56 91 ASP A C 1
ATOM 692 O O . ASP A 1 91 ? -13.865 -41.915 57.254 1.00 64.56 91 ASP A O 1
ATOM 696 N N . GLU A 1 92 ? -13.102 -42.375 59.359 1.00 46.34 92 GLU A N 1
ATOM 697 C CA . GLU A 1 92 ? -12.153 -43.511 59.188 1.00 46.34 92 GLU A CA 1
ATOM 698 C C . GLU A 1 92 ? -10.661 -43.221 58.928 1.00 46.34 92 GLU A C 1
ATOM 700 O O . GLU A 1 92 ? -10.265 -42.769 57.829 1.00 46.34 92 GLU A O 1
#

Radius of gyration: 33.01 Å; chains: 1; bounding box: 62×56×87 Å

Organism: NCBI:txid487514

pLDDT: mean 72.3, std 14.53, range [46.34, 97.44]

Secondary structure (DSSP, 8-state):
-HHHHHHHHHHHHSS-----TTTTTSHHHHHHHHHHHHHHHHHHHHHHHHHHTTS-S---TTS--TTTTT-TTS------------------

Foldseek 3Di:
DVVVVVVVVVVVVPPPPPCPPCVVVVVVVVVVVVVVVVVVVVVVVVVVVVVVVVDDPDDDPVDDDPVRVVCPDDDDDPDPPPPDDDPPDDDD

Sequence (92 aa):
MIELFDVVTFLADDAPRNTGPDFGKASPFGLLVIVLLLLGTFLLVRSMNRQLKKVPESFDPQHPEPDQAADEGTVGVDAPADRDGSPREPDE